Protein AF-A0A847UHA9-F1 (afdb_monomer_lite)

pLDDT: mean 75.05, std 20.29, range [28.73, 95.12]

Organism: Haloarcula argentinensis (NCBI:txid43776)

Foldseek 3Di:
DDDDLPVQDDPVLVVQLVVQLVVVHEGEDPDPSSVVVCVVSVGHYDDPLVVLVVCCVVVVDPQVVSLVVVCCCVPPVVDDDPLVVVDDPDDRDGPVVVVVVVVPD

Secondary structure (DSSP, 8-state):
----GGGTS-HHHHHHHHHHHHTT-B----SHHHHHHHHHTT-B---HHHHHHHHHHTTSS-HHHHHHHHHHHHHTS----GGGTS--SS----HHHHHHHGGG-

Structure (mmCIF, N/CA/C/O backbone):
data_AF-A0A847UHA9-F1
#
_entry.id   AF-A0A847UHA9-F1
#
loop_
_atom_site.group_PDB
_atom_site.id
_atom_site.type_symbol
_atom_site.label_atom_id
_atom_site.label_alt_id
_atom_site.label_comp_id
_atom_site.label_asym_id
_atom_site.label_entity_id
_atom_site.label_seq_id
_atom_site.pdbx_PDB_ins_code
_atom_site.Cartn_x
_atom_site.Cartn_y
_atom_site.Cartn_z
_atom_site.occupancy
_atom_site.B_iso_or_equiv
_atom_site.auth_seq_id
_atom_site.auth_comp_id
_atom_site.auth_asym_id
_atom_site.auth_atom_id
_atom_site.pdbx_PDB_model_num
ATOM 1 N N . MET A 1 1 ? -12.618 -16.406 -26.095 1.00 36.84 1 MET A N 1
ATOM 2 C CA . MET A 1 1 ? -12.217 -17.497 -25.184 1.00 36.84 1 MET A CA 1
ATOM 3 C C . MET A 1 1 ? -11.851 -16.870 -23.852 1.00 36.84 1 MET A C 1
ATOM 5 O O . MET A 1 1 ? -10.975 -16.022 -23.839 1.00 36.84 1 MET A O 1
ATOM 9 N N . ALA A 1 2 ? -12.584 -17.200 -22.787 1.00 43.25 2 ALA A N 1
ATOM 10 C CA . ALA A 1 2 ? -12.483 -16.590 -21.458 1.00 43.25 2 ALA A CA 1
ATOM 11 C C . ALA A 1 2 ? -11.584 -17.425 -20.529 1.00 43.25 2 ALA A C 1
ATOM 13 O O . ALA A 1 2 ? -12.032 -17.989 -19.537 1.00 43.25 2 ALA A O 1
ATOM 14 N N . ALA A 1 3 ? -10.315 -17.521 -20.905 1.00 43.28 3 ALA A N 1
ATOM 15 C CA . ALA A 1 3 ? -9.214 -17.887 -20.027 1.00 43.28 3 ALA A CA 1
ATOM 16 C C . ALA A 1 3 ? -8.310 -16.637 -19.995 1.00 43.28 3 ALA A C 1
ATOM 18 O O . ALA A 1 3 ? -8.053 -16.086 -21.059 1.00 43.28 3 ALA A O 1
ATOM 19 N N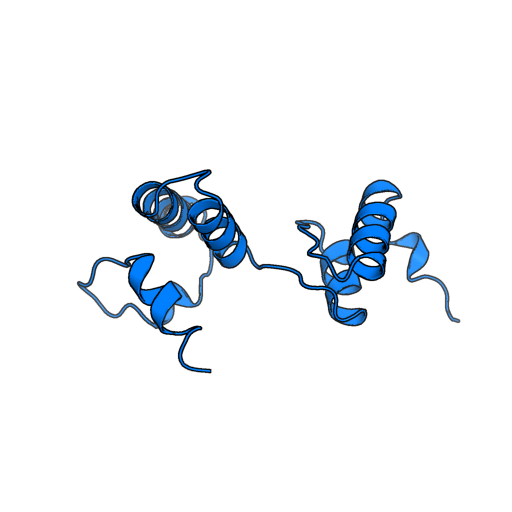 . THR A 1 4 ? -7.868 -16.045 -18.888 1.00 46.44 4 THR A N 1
ATOM 20 C CA . THR A 1 4 ? -7.726 -16.557 -17.525 1.00 46.44 4 THR A CA 1
ATOM 21 C C . THR A 1 4 ? -7.311 -15.390 -16.623 1.00 46.44 4 THR A C 1
ATOM 23 O O . THR A 1 4 ? -6.154 -14.994 -16.559 1.00 46.44 4 THR A O 1
ATOM 26 N N . PHE A 1 5 ? -8.260 -14.818 -15.887 1.00 48.06 5 PHE A N 1
ATOM 27 C CA . PHE A 1 5 ? -7.918 -13.906 -14.789 1.00 48.06 5 PHE A CA 1
ATOM 28 C C . PHE A 1 5 ? -7.220 -14.661 -13.640 1.00 48.06 5 PHE A C 1
ATOM 30 O O . PHE A 1 5 ? -6.411 -14.102 -12.912 1.00 48.06 5 PHE A O 1
ATOM 37 N N . LEU A 1 6 ? -7.491 -15.967 -13.525 1.00 46.19 6 LEU A N 1
ATOM 38 C CA . LEU A 1 6 ? -6.929 -16.852 -12.505 1.00 46.19 6 LEU A CA 1
ATOM 39 C C . LEU A 1 6 ? -5.520 -17.394 -12.824 1.00 46.19 6 LEU A C 1
ATOM 41 O O . LEU A 1 6 ? -4.925 -17.987 -11.935 1.00 46.19 6 LEU A O 1
ATOM 45 N N . GLU A 1 7 ? -4.968 -17.207 -14.033 1.00 54.56 7 GLU A N 1
ATOM 46 C CA . GLU A 1 7 ? -3.606 -17.699 -14.371 1.00 54.56 7 GLU A CA 1
ATOM 47 C C . GLU A 1 7 ? -2.512 -16.630 -14.270 1.00 54.56 7 GLU A C 1
ATOM 49 O O . GLU A 1 7 ? -1.338 -16.943 -14.440 1.00 54.56 7 GLU A O 1
ATOM 54 N N . ARG A 1 8 ? -2.875 -15.372 -14.006 1.00 68.44 8 ARG A N 1
ATOM 55 C CA . ARG A 1 8 ? -1.916 -14.259 -13.949 1.00 68.44 8 ARG A CA 1
ATOM 56 C C . ARG A 1 8 ? -1.334 -14.032 -12.559 1.00 68.44 8 ARG A C 1
ATOM 58 O O . ARG A 1 8 ? -0.166 -13.696 -12.426 1.00 68.44 8 ARG A O 1
ATOM 65 N N . LEU A 1 9 ? -2.140 -14.264 -11.530 1.00 79.94 9 LEU A N 1
ATOM 66 C CA . LEU A 1 9 ? -1.719 -14.119 -10.144 1.00 79.94 9 LEU A CA 1
ATOM 67 C C . LEU A 1 9 ? -0.993 -15.367 -9.673 1.00 79.94 9 LEU A C 1
ATOM 69 O O . LEU A 1 9 ? -1.485 -16.487 -9.845 1.00 79.94 9 LEU A O 1
ATOM 73 N N . ASN A 1 10 ? 0.120 -15.176 -8.971 1.00 86.81 10 ASN A N 1
ATOM 74 C CA . ASN A 1 10 ? 0.651 -16.274 -8.183 1.00 86.81 10 ASN A CA 1
ATOM 75 C C . ASN A 1 10 ? -0.320 -16.605 -7.022 1.00 86.81 10 ASN A C 1
ATOM 77 O O . ASN A 1 10 ? -1.133 -15.765 -6.618 1.00 86.81 10 ASN A O 1
ATOM 81 N N . PRO A 1 11 ? -0.261 -17.822 -6.450 1.00 88.56 11 PRO A N 1
ATOM 82 C CA . PRO A 1 11 ? -1.198 -18.228 -5.401 1.00 88.56 11 PRO A CA 1
ATOM 83 C C . PRO A 1 11 ? -1.222 -17.298 -4.179 1.00 88.56 11 PRO A C 1
ATOM 85 O O . PRO A 1 11 ? -2.277 -17.116 -3.574 1.00 88.56 11 PRO A O 1
ATOM 88 N N . GLY A 1 12 ? -0.082 -16.693 -3.824 1.00 88.50 12 GLY A N 1
ATOM 89 C CA . GLY A 1 12 ? 0.016 -15.778 -2.686 1.00 88.50 12 GLY A CA 1
ATOM 90 C C . GLY A 1 12 ? -0.721 -14.463 -2.931 1.00 88.50 12 GLY A C 1
ATOM 91 O O . GLY A 1 12 ? -1.495 -14.019 -2.086 1.00 88.50 12 GLY A O 1
ATOM 92 N N . GLU A 1 13 ? -0.542 -13.869 -4.108 1.00 90.44 13 GLU A N 1
ATOM 93 C CA . GLU A 1 13 ? -1.250 -12.652 -4.511 1.00 90.44 13 GLU A CA 1
ATOM 94 C C . GLU A 1 13 ? -2.746 -12.905 -4.672 1.00 90.44 13 GLU A C 1
ATOM 96 O O . GLU A 1 13 ? -3.558 -12.118 -4.188 1.00 90.44 13 GLU A O 1
ATOM 101 N N . ALA A 1 14 ? -3.122 -14.029 -5.289 1.00 90.69 14 ALA A N 1
ATOM 102 C CA . ALA A 1 14 ? -4.521 -14.415 -5.431 1.00 90.69 14 ALA A CA 1
ATOM 103 C C . ALA A 1 14 ? -5.205 -14.525 -4.061 1.00 90.69 14 ALA A C 1
ATOM 105 O O . ALA A 1 14 ? -6.316 -14.025 -3.875 1.00 90.69 14 ALA A O 1
ATOM 106 N N . GLN A 1 15 ? -4.525 -15.131 -3.083 1.00 92.25 15 GLN A N 1
ATOM 107 C CA . GLN A 1 15 ? -5.029 -15.234 -1.719 1.00 92.25 15 GLN A CA 1
ATOM 108 C C . GLN A 1 15 ? -5.112 -13.864 -1.031 1.00 92.25 15 GLN A C 1
ATOM 110 O O . GLN A 1 15 ? -6.114 -13.583 -0.375 1.00 92.25 15 GLN A O 1
ATOM 115 N N . ALA A 1 16 ? -4.108 -12.998 -1.191 1.00 92.44 16 ALA A N 1
ATOM 116 C CA . ALA A 1 16 ? -4.119 -11.654 -0.611 1.00 92.44 16 ALA A CA 1
ATOM 117 C C . ALA A 1 16 ? -5.287 -10.807 -1.144 1.00 92.44 16 ALA A C 1
ATOM 119 O O . ALA A 1 16 ? -5.995 -10.171 -0.362 1.00 92.44 16 ALA A O 1
ATOM 120 N N . VAL A 1 17 ? -5.531 -10.854 -2.458 1.00 90.25 17 VAL A N 1
ATOM 121 C CA . VAL A 1 17 ? -6.674 -10.191 -3.102 1.00 90.25 17 VAL A CA 1
ATOM 122 C C . VAL A 1 17 ? -7.991 -10.767 -2.583 1.00 90.25 17 VAL A C 1
ATOM 124 O O . VAL A 1 17 ? -8.865 -10.003 -2.187 1.00 90.25 17 VAL A O 1
ATOM 127 N N . ALA A 1 18 ? -8.130 -12.094 -2.523 1.00 92.19 18 ALA A N 1
ATOM 128 C CA . ALA A 1 18 ? -9.359 -12.739 -2.058 1.00 92.19 18 ALA A CA 1
ATOM 129 C C . ALA A 1 18 ? -9.686 -12.410 -0.591 1.00 92.19 18 ALA A C 1
ATOM 131 O O . ALA A 1 18 ? -10.846 -12.179 -0.244 1.00 92.19 18 ALA A O 1
ATOM 132 N N . VAL A 1 19 ? -8.672 -12.360 0.280 1.00 94.56 19 VAL A N 1
ATOM 133 C CA . VAL A 1 19 ? -8.849 -11.948 1.679 1.00 94.56 19 VAL A CA 1
ATOM 134 C C . VAL A 1 19 ? -9.285 -10.490 1.745 1.00 94.56 19 VAL A C 1
ATOM 136 O O . VAL A 1 19 ? -10.264 -10.199 2.427 1.00 94.56 19 VAL A O 1
ATOM 139 N N . ALA A 1 20 ? -8.606 -9.593 1.022 1.00 93.94 20 ALA A N 1
ATOM 140 C CA . ALA A 1 20 ? -8.968 -8.180 0.990 1.00 93.94 20 ALA A CA 1
ATOM 141 C C . ALA A 1 20 ? -10.397 -7.967 0.469 1.00 93.94 20 ALA A C 1
ATOM 143 O O . ALA A 1 20 ? -11.132 -7.185 1.049 1.00 93.94 20 ALA A O 1
ATOM 144 N N . GLU A 1 21 ? -10.830 -8.697 -0.555 1.00 93.12 21 GLU A N 1
ATOM 145 C CA . GLU A 1 21 ? -12.210 -8.649 -1.052 1.00 93.12 21 GLU A CA 1
ATOM 146 C C . GLU A 1 21 ? -13.220 -9.096 0.018 1.00 93.12 21 GLU A C 1
ATOM 148 O O . GLU A 1 21 ? -14.213 -8.424 0.277 1.00 93.12 21 GLU A O 1
ATOM 153 N N . THR A 1 22 ? -12.935 -10.212 0.694 1.00 95.12 22 THR A N 1
ATOM 154 C CA . THR A 1 22 ? -13.852 -10.822 1.672 1.00 95.12 22 THR A CA 1
ATOM 155 C C . THR A 1 22 ? -14.072 -9.947 2.905 1.00 95.12 22 THR A C 1
ATOM 157 O O . THR A 1 22 ? -15.157 -9.955 3.484 1.00 95.12 22 THR A O 1
ATOM 160 N N . VAL A 1 23 ? -13.040 -9.223 3.339 1.00 94.56 23 VAL A N 1
ATOM 161 C CA . VAL A 1 23 ? -13.085 -8.428 4.576 1.00 94.56 23 VAL A CA 1
ATOM 162 C C . VAL A 1 23 ? -13.385 -6.949 4.337 1.00 94.56 23 VAL A C 1
ATOM 164 O O . VAL A 1 23 ? -13.269 -6.175 5.282 1.00 94.56 23 VAL A O 1
ATOM 167 N N . ASP A 1 24 ? -13.718 -6.554 3.100 1.00 91.50 24 ASP A N 1
ATOM 168 C CA . ASP A 1 24 ? -13.670 -5.155 2.649 1.00 91.50 24 ASP A CA 1
ATOM 169 C C . ASP A 1 24 ? -12.369 -4.494 3.141 1.00 91.50 24 ASP A C 1
ATOM 171 O O . ASP A 1 24 ? -12.328 -3.584 3.960 1.00 91.50 24 ASP A O 1
ATOM 175 N N . GLY A 1 25 ? -11.246 -5.086 2.767 1.00 91.50 25 GLY A N 1
ATOM 176 C CA . GLY A 1 25 ? -9.927 -4.782 3.290 1.00 91.50 25 GLY A CA 1
ATOM 177 C C . GLY A 1 25 ? -9.167 -3.778 2.439 1.00 91.50 25 GLY A C 1
ATOM 178 O O . GLY A 1 25 ? -9.709 -2.914 1.755 1.00 91.50 25 GLY A O 1
ATOM 179 N N . THR A 1 26 ? -7.848 -3.861 2.515 1.00 91.69 26 THR A N 1
ATOM 180 C CA . THR A 1 26 ? -6.933 -3.158 1.620 1.00 91.69 26 THR A CA 1
ATOM 181 C C . THR A 1 26 ? -5.846 -4.143 1.233 1.00 91.69 26 THR A C 1
ATOM 183 O O . THR A 1 26 ? -5.298 -4.812 2.109 1.00 91.69 26 THR A O 1
ATOM 186 N N . VAL A 1 27 ? -5.528 -4.231 -0.055 1.00 91.50 27 VAL A N 1
ATOM 187 C CA . VAL A 1 27 ? -4.407 -5.039 -0.544 1.00 91.50 27 VAL A CA 1
ATOM 188 C C . VAL A 1 27 ? -3.239 -4.123 -0.883 1.00 91.50 27 VAL A C 1
ATOM 190 O O . VAL A 1 27 ? -3.429 -3.045 -1.434 1.00 91.50 27 VAL A O 1
ATOM 193 N N . ILE A 1 28 ? -2.025 -4.535 -0.534 1.00 90.12 28 ILE A N 1
ATOM 194 C CA . ILE A 1 28 ? -0.790 -3.845 -0.911 1.00 90.12 28 ILE A CA 1
ATOM 195 C C . ILE A 1 28 ? -0.054 -4.773 -1.873 1.00 90.12 28 ILE A C 1
ATOM 197 O O . ILE A 1 28 ? 0.282 -5.894 -1.496 1.00 90.12 28 ILE A O 1
ATOM 201 N N . ALA A 1 29 ? 0.177 -4.316 -3.102 1.00 87.19 29 ALA A N 1
ATOM 202 C CA . ALA A 1 29 ? 0.838 -5.099 -4.139 1.00 87.19 29 ALA A CA 1
ATOM 203 C C . ALA A 1 29 ? 1.745 -4.216 -5.003 1.00 87.19 29 ALA A C 1
ATOM 205 O O . ALA A 1 29 ? 1.363 -3.105 -5.378 1.00 87.19 29 ALA A O 1
ATOM 206 N N . ASP A 1 30 ? 2.931 -4.733 -5.323 1.00 83.62 30 ASP A N 1
ATOM 207 C CA . ASP A 1 30 ? 3.847 -4.146 -6.310 1.00 83.62 30 ASP A CA 1
ATOM 208 C C . ASP A 1 30 ? 3.647 -4.768 -7.703 1.00 83.62 30 ASP A C 1
ATOM 210 O O . ASP A 1 30 ? 3.810 -4.098 -8.720 1.00 83.62 30 ASP A O 1
ATOM 214 N N . ASP A 1 31 ? 3.200 -6.026 -7.751 1.00 87.12 31 ASP A N 1
ATOM 215 C CA . ASP A 1 31 ? 2.954 -6.748 -8.995 1.00 87.12 31 ASP A CA 1
ATOM 216 C C . ASP A 1 31 ? 1.813 -6.130 -9.824 1.00 87.12 31 ASP A C 1
ATOM 218 O O . ASP A 1 31 ? 0.723 -5.826 -9.325 1.00 87.12 31 ASP A O 1
ATOM 222 N N . GLY A 1 32 ? 2.065 -5.946 -11.121 1.00 86.00 32 GLY A N 1
ATOM 223 C CA . GLY A 1 32 ? 1.142 -5.276 -12.034 1.00 86.00 32 GLY A CA 1
ATOM 224 C C . GLY A 1 32 ? -0.171 -6.032 -12.243 1.00 86.00 32 GLY A C 1
ATOM 225 O O . GLY A 1 32 ? -1.226 -5.402 -12.393 1.00 86.00 32 GLY A O 1
ATOM 226 N N . ASP A 1 33 ? -0.139 -7.362 -12.207 1.00 88.06 33 ASP A N 1
ATOM 227 C CA . ASP A 1 33 ? -1.306 -8.213 -12.420 1.00 88.06 33 ASP A CA 1
ATOM 228 C C . ASP A 1 33 ? -2.179 -8.226 -11.168 1.00 88.06 33 ASP A C 1
ATOM 230 O O . ASP A 1 33 ? -3.402 -8.074 -11.269 1.00 88.06 33 ASP A O 1
ATOM 234 N N . ALA A 1 34 ? -1.560 -8.275 -9.987 1.00 89.00 34 ALA A N 1
ATOM 235 C CA . ALA A 1 34 ? -2.239 -8.102 -8.708 1.00 89.00 34 ALA A CA 1
ATOM 236 C C . ALA A 1 34 ? -2.905 -6.729 -8.575 1.00 89.00 34 ALA A C 1
ATOM 238 O O . ALA A 1 34 ? -4.069 -6.632 -8.176 1.00 89.00 34 ALA A O 1
ATOM 239 N N . ARG A 1 35 ? -2.213 -5.662 -8.982 1.00 89.50 35 ARG A N 1
ATOM 240 C CA . ARG A 1 35 ? -2.769 -4.303 -8.975 1.00 89.50 35 ARG A CA 1
ATOM 241 C C . ARG A 1 35 ? -3.936 -4.153 -9.944 1.00 89.50 35 ARG A C 1
ATOM 243 O O . ARG A 1 35 ? -4.979 -3.628 -9.569 1.00 89.50 35 ARG A O 1
ATOM 250 N N . THR A 1 36 ? -3.783 -4.651 -11.172 1.00 90.56 36 THR A N 1
ATOM 251 C CA . THR A 1 36 ? -4.853 -4.635 -12.183 1.00 90.56 36 THR A CA 1
ATOM 252 C C . THR A 1 36 ? -6.085 -5.375 -11.675 1.00 90.56 36 THR A C 1
ATOM 254 O O . THR A 1 36 ? -7.208 -4.892 -11.806 1.00 90.56 36 THR A O 1
ATOM 257 N N . THR A 1 37 ? -5.862 -6.529 -11.056 1.00 90.06 37 THR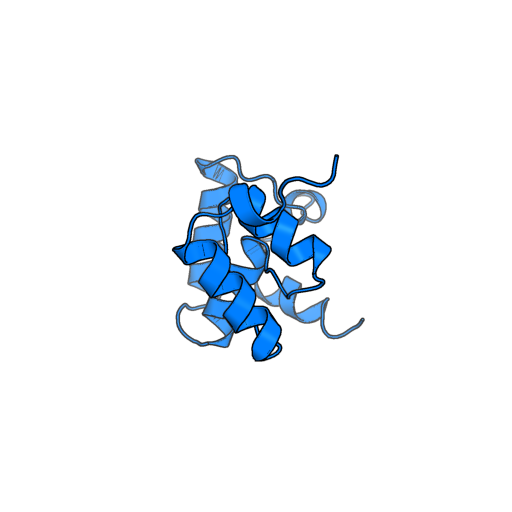 A N 1
ATOM 258 C CA . THR A 1 37 ? -6.903 -7.371 -10.477 1.00 90.06 37 THR A CA 1
ATOM 259 C C . THR A 1 37 ? -7.666 -6.656 -9.371 1.00 90.06 37 THR A C 1
ATOM 261 O O . THR A 1 37 ? -8.895 -6.631 -9.405 1.00 90.06 37 THR A O 1
ATOM 264 N N . ALA A 1 38 ? -6.955 -6.057 -8.414 1.00 90.62 38 ALA A N 1
ATOM 265 C CA . ALA A 1 38 ? -7.568 -5.317 -7.317 1.00 90.62 38 ALA A CA 1
ATOM 266 C C . ALA A 1 38 ? -8.420 -4.149 -7.834 1.00 90.62 38 ALA A C 1
ATOM 268 O O . ALA A 1 38 ? -9.575 -4.023 -7.440 1.00 90.62 38 ALA A O 1
ATOM 269 N N . THR A 1 39 ? -7.904 -3.374 -8.795 1.00 89.38 39 THR A N 1
ATOM 270 C CA . THR A 1 39 ? -8.647 -2.275 -9.432 1.00 89.38 39 THR A CA 1
ATOM 271 C C . THR A 1 39 ? -9.911 -2.763 -10.142 1.00 89.38 39 THR A C 1
ATOM 273 O O . THR A 1 39 ? -10.966 -2.156 -10.005 1.00 89.38 39 THR A O 1
ATOM 276 N N . GLN A 1 40 ? -9.837 -3.867 -10.893 1.00 91.75 40 GLN A N 1
ATOM 277 C CA . GLN A 1 40 ? -11.003 -4.421 -11.597 1.00 91.75 40 GLN A CA 1
ATOM 278 C C . GLN A 1 40 ? -12.097 -4.926 -10.651 1.00 91.75 40 GLN A C 1
ATOM 280 O O . GLN A 1 40 ? -13.258 -4.992 -11.049 1.00 91.75 40 GLN A O 1
ATOM 285 N N . ARG A 1 41 ? -11.724 -5.298 -9.425 1.00 88.81 41 ARG A N 1
ATOM 286 C CA . ARG A 1 41 ? -12.635 -5.781 -8.381 1.00 88.81 41 ARG A CA 1
ATOM 287 C C . ARG A 1 41 ? -13.028 -4.708 -7.367 1.00 88.81 41 ARG A C 1
ATOM 289 O O . ARG A 1 41 ? -13.651 -5.046 -6.370 1.00 88.81 41 ARG A O 1
ATOM 296 N N . ASP A 1 42 ? -12.662 -3.450 -7.610 1.00 90.94 42 ASP A N 1
ATOM 297 C CA . ASP A 1 42 ? -12.923 -2.321 -6.706 1.00 90.94 42 ASP A CA 1
ATOM 298 C C . ASP A 1 42 ? -12.363 -2.525 -5.281 1.00 90.94 42 ASP A C 1
ATOM 300 O O . ASP A 1 42 ? -12.893 -2.049 -4.281 1.00 90.94 42 ASP A O 1
ATOM 304 N N . ILE A 1 43 ? -11.255 -3.263 -5.173 1.00 92.44 43 ILE A N 1
ATOM 305 C CA . ILE A 1 43 ? -10.570 -3.499 -3.902 1.00 92.44 43 ILE A CA 1
ATOM 306 C C . ILE A 1 43 ? -9.629 -2.326 -3.635 1.00 92.44 43 ILE A C 1
ATOM 308 O O . ILE A 1 43 ? -8.815 -1.958 -4.488 1.00 92.44 43 ILE A O 1
ATOM 312 N N . ARG A 1 44 ? -9.675 -1.777 -2.414 1.00 91.94 44 ARG A N 1
ATOM 313 C CA . ARG A 1 44 ? -8.784 -0.686 -1.993 1.00 91.94 44 ARG A CA 1
ATOM 314 C C . ARG A 1 44 ? -7.315 -1.078 -2.177 1.00 91.94 44 ARG A C 1
ATOM 316 O O . ARG A 1 44 ? -6.827 -2.018 -1.546 1.00 91.94 44 ARG A O 1
ATOM 323 N N . LEU A 1 45 ? -6.611 -0.300 -2.996 1.00 90.38 45 LEU A N 1
ATOM 324 C CA . LEU A 1 45 ? -5.207 -0.487 -3.356 1.00 90.38 45 LEU A CA 1
ATOM 325 C C . LEU A 1 45 ? -4.474 0.865 -3.261 1.00 90.38 45 LEU A C 1
ATOM 327 O O . LEU A 1 45 ? -4.600 1.695 -4.164 1.00 90.38 45 LEU A O 1
ATOM 331 N N . PRO A 1 46 ? -3.713 1.132 -2.185 1.00 87.25 46 PRO A N 1
ATOM 332 C CA . PRO A 1 46 ? -2.969 2.372 -2.056 1.00 87.25 46 PRO A CA 1
ATOM 333 C C . PRO A 1 46 ? -1.822 2.412 -3.069 1.00 87.25 46 PRO A C 1
ATOM 335 O O . PRO A 1 46 ? -1.103 1.433 -3.271 1.00 87.25 46 PRO A O 1
ATOM 338 N N . GLY A 1 47 ? -1.606 3.583 -3.668 1.00 83.69 47 GLY A N 1
ATOM 339 C CA . GLY A 1 47 ? -0.344 3.883 -4.342 1.00 83.69 47 GLY A CA 1
ATOM 340 C C . GLY A 1 47 ? 0.808 4.036 -3.340 1.00 83.69 47 GLY A C 1
ATOM 341 O O . GLY A 1 47 ? 0.593 4.088 -2.129 1.00 83.69 47 GLY A O 1
ATOM 342 N N . SER A 1 48 ? 2.040 4.181 -3.835 1.00 83.50 48 SER A N 1
ATOM 343 C CA . SER A 1 48 ? 3.243 4.269 -2.989 1.00 83.50 48 SER A CA 1
ATOM 344 C C . SER A 1 48 ? 3.175 5.399 -1.951 1.00 83.50 48 SER A C 1
ATOM 346 O O . SER A 1 48 ? 3.631 5.231 -0.825 1.00 83.50 48 SER A O 1
ATOM 348 N N . ILE A 1 49 ? 2.548 6.531 -2.289 1.00 84.81 49 ILE A N 1
ATOM 349 C CA . ILE A 1 49 ? 2.317 7.640 -1.346 1.00 84.81 49 ILE A CA 1
ATOM 350 C C . ILE A 1 49 ? 1.306 7.236 -0.267 1.00 84.81 49 ILE A C 1
ATOM 352 O O . ILE A 1 49 ? 1.565 7.432 0.916 1.00 84.81 49 ILE A O 1
ATOM 356 N N . GLY A 1 50 ? 0.190 6.611 -0.654 1.00 84.50 50 GLY A N 1
ATOM 357 C CA . GLY A 1 50 ? -0.819 6.116 0.289 1.00 84.50 50 GLY A CA 1
ATOM 358 C C . GLY A 1 50 ? -0.265 5.077 1.271 1.00 84.50 50 GLY A C 1
ATOM 359 O O . GLY A 1 50 ? -0.755 4.960 2.391 1.00 84.50 50 GLY A O 1
ATOM 360 N N . LEU A 1 51 ? 0.798 4.362 0.891 1.00 88.00 51 LEU A N 1
ATOM 361 C CA . LEU A 1 51 ? 1.523 3.463 1.788 1.00 88.00 51 LEU A CA 1
ATOM 362 C C . LEU A 1 51 ? 2.265 4.227 2.896 1.00 88.00 51 LEU A C 1
ATOM 364 O O . LEU A 1 51 ? 2.143 3.875 4.069 1.00 88.00 51 LEU A O 1
ATOM 368 N N . LEU A 1 52 ? 2.987 5.297 2.538 1.00 88.06 52 LEU A N 1
ATOM 369 C CA . LEU A 1 52 ? 3.630 6.180 3.518 1.00 88.06 52 LEU A CA 1
ATOM 370 C C . LEU A 1 52 ? 2.590 6.812 4.441 1.00 88.06 52 LEU A C 1
ATOM 372 O O . LEU A 1 52 ? 2.817 6.875 5.648 1.00 88.06 52 LEU A O 1
ATOM 376 N N . VAL A 1 53 ? 1.437 7.206 3.888 1.00 85.56 53 VAL A N 1
ATOM 377 C CA . VAL A 1 53 ? 0.348 7.775 4.683 1.00 85.56 53 VAL A CA 1
ATOM 378 C C . VAL A 1 53 ? -0.131 6.809 5.748 1.00 85.56 53 VAL A C 1
ATOM 380 O O . VAL A 1 53 ? -0.106 7.132 6.935 1.00 85.56 53 VAL A O 1
ATOM 383 N N . ARG A 1 54 ? -0.435 5.577 5.347 1.00 86.62 54 ARG A N 1
ATOM 384 C CA . ARG A 1 54 ? -0.857 4.534 6.281 1.00 86.62 54 ARG A CA 1
ATOM 385 C C . ARG A 1 54 ? 0.201 4.230 7.335 1.00 86.62 54 ARG A C 1
ATOM 387 O O . ARG A 1 54 ? -0.156 3.950 8.475 1.00 86.62 54 ARG A O 1
ATOM 394 N N . PHE A 1 55 ? 1.490 4.271 7.004 1.00 90.56 55 PHE A N 1
ATOM 395 C CA . PHE A 1 55 ? 2.540 4.050 8.003 1.00 90.56 55 PHE A CA 1
ATOM 396 C C . PHE A 1 55 ? 2.597 5.161 9.054 1.00 90.56 55 PHE A C 1
ATOM 398 O O . PHE A 1 55 ? 2.842 4.863 10.223 1.00 90.56 55 PHE A O 1
ATOM 405 N N . VAL A 1 56 ? 2.339 6.411 8.664 1.00 90.44 56 VAL A N 1
ATOM 406 C CA . VAL A 1 56 ? 2.244 7.535 9.605 1.00 90.44 56 VAL A CA 1
ATOM 407 C C . VAL A 1 56 ? 0.996 7.411 10.477 1.00 90.44 56 VAL A C 1
ATOM 409 O O . VAL A 1 56 ? 1.098 7.500 11.698 1.00 90.44 56 VAL A O 1
ATOM 412 N N . GLU A 1 57 ? -0.165 7.142 9.878 1.00 89.38 57 GLU A N 1
ATOM 413 C CA . GLU A 1 57 ? -1.439 6.995 10.600 1.00 89.38 57 GLU A CA 1
ATOM 414 C C . GLU A 1 57 ? -1.416 5.847 11.611 1.00 89.38 57 GLU A C 1
ATOM 416 O 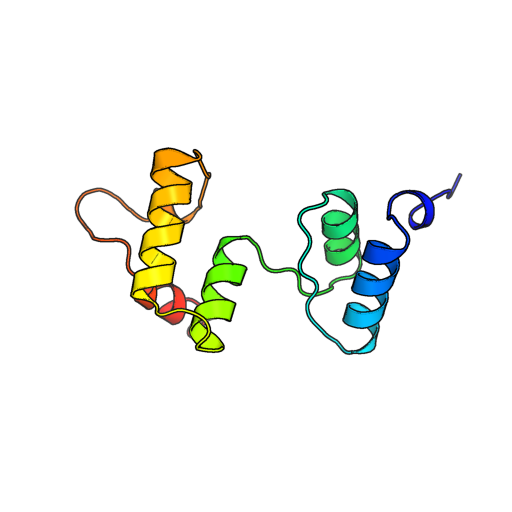O . GLU A 1 57 ? -1.943 5.973 12.713 1.00 89.38 57 GLU A O 1
ATOM 421 N N . ASN A 1 58 ? -0.743 4.745 11.272 1.00 90.81 58 ASN A N 1
ATOM 422 C CA . ASN A 1 58 ? -0.562 3.607 12.173 1.00 90.81 58 ASN A CA 1
ATOM 423 C C . ASN A 1 58 ? 0.628 3.778 13.129 1.00 90.81 58 ASN A C 1
ATOM 425 O O . ASN A 1 58 ? 1.015 2.825 13.805 1.00 90.81 58 ASN A O 1
ATOM 429 N N . THR A 1 59 ? 1.228 4.971 13.208 1.00 92.44 59 THR A N 1
ATOM 430 C CA . THR A 1 59 ? 2.364 5.304 14.089 1.00 92.44 59 THR A CA 1
ATOM 431 C C . THR A 1 59 ? 3.603 4.416 13.904 1.00 92.44 59 THR A C 1
ATOM 433 O O . THR A 1 59 ? 4.450 4.325 14.791 1.00 92.44 59 THR A O 1
ATOM 436 N N . LEU A 1 60 ? 3.741 3.776 12.738 1.00 94.75 60 LEU A N 1
ATOM 437 C CA . LEU A 1 60 ? 4.894 2.936 12.396 1.00 94.75 60 LEU A CA 1
ATOM 438 C C . LEU A 1 60 ? 6.116 3.781 12.032 1.00 94.75 60 LEU A C 1
ATOM 440 O O . LEU A 1 60 ? 7.249 3.391 12.306 1.00 9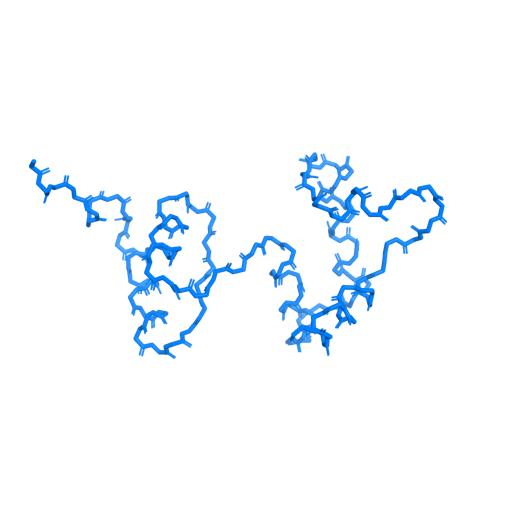4.75 60 LEU A O 1
ATOM 444 N N . ILE A 1 61 ? 5.882 4.942 11.417 1.00 93.62 61 ILE A N 1
ATOM 445 C CA . ILE A 1 61 ? 6.905 5.947 11.123 1.00 93.62 61 ILE A CA 1
ATOM 446 C C . ILE A 1 61 ? 6.382 7.338 11.477 1.00 93.62 61 ILE A C 1
ATOM 448 O O . ILE A 1 61 ? 5.179 7.584 11.484 1.00 93.62 61 ILE A O 1
ATOM 452 N N . SER A 1 62 ? 7.289 8.276 11.744 1.00 91.38 62 SER A N 1
ATOM 453 C CA . SER A 1 62 ? 6.905 9.682 11.892 1.00 91.38 62 SER A CA 1
ATOM 454 C C . SER A 1 62 ? 6.611 10.324 10.531 1.00 91.38 62 SER A C 1
ATOM 456 O O . SER A 1 62 ? 7.166 9.903 9.512 1.00 91.38 62 SER A O 1
ATOM 458 N N . ALA A 1 63 ? 5.822 11.402 10.515 1.00 87.38 63 ALA A N 1
ATOM 459 C CA . ALA A 1 63 ? 5.605 12.212 9.312 1.00 87.38 63 ALA A CA 1
ATOM 460 C C . ALA A 1 63 ? 6.931 12.718 8.704 1.00 87.38 63 ALA A C 1
ATOM 462 O O . ALA A 1 63 ? 7.131 12.649 7.496 1.00 87.38 63 ALA A O 1
ATOM 463 N N . ALA A 1 64 ? 7.894 13.116 9.544 1.00 88.62 64 ALA A N 1
ATOM 464 C CA . ALA A 1 64 ? 9.220 13.540 9.087 1.00 88.62 64 ALA A CA 1
ATOM 465 C C . ALA A 1 64 ? 10.012 12.398 8.415 1.00 88.62 64 ALA A C 1
ATOM 467 O O . ALA A 1 64 ? 10.763 12.618 7.459 1.00 88.62 64 ALA A O 1
ATOM 468 N N . SER A 1 65 ? 9.839 11.163 8.893 1.00 92.31 65 SER A N 1
ATOM 469 C CA . SER A 1 65 ? 10.425 9.973 8.269 1.00 92.31 65 SER A CA 1
ATOM 470 C C . SER A 1 65 ? 9.772 9.679 6.916 1.00 92.31 65 SER A C 1
ATOM 472 O O . SER A 1 65 ? 10.490 9.413 5.954 1.00 92.31 65 SER A O 1
ATOM 474 N N . ALA A 1 66 ? 8.443 9.791 6.818 1.00 89.06 66 ALA A N 1
ATOM 475 C CA . ALA A 1 66 ? 7.717 9.658 5.554 1.00 89.06 66 ALA A CA 1
ATOM 476 C C . ALA A 1 66 ? 8.177 10.693 4.514 1.00 89.06 66 ALA A C 1
ATOM 478 O O . ALA A 1 66 ? 8.496 10.314 3.388 1.00 89.06 66 ALA A O 1
ATOM 479 N N . ASP A 1 67 ? 8.318 11.964 4.905 1.00 86.12 67 ASP A N 1
ATOM 480 C CA . ASP A 1 67 ? 8.844 13.025 4.034 1.00 86.12 67 ASP A CA 1
ATOM 481 C C . ASP A 1 67 ? 10.268 12.730 3.555 1.00 86.12 67 ASP A C 1
ATOM 483 O O . ASP A 1 67 ? 10.610 12.966 2.395 1.00 86.12 67 ASP A O 1
ATOM 487 N N . THR A 1 68 ? 11.108 12.179 4.433 1.00 90.19 68 THR A N 1
ATOM 488 C CA . THR A 1 68 ? 12.475 11.791 4.071 1.00 90.19 68 THR A CA 1
ATOM 489 C C . THR A 1 68 ? 12.473 10.668 3.034 1.00 90.19 68 THR A C 1
ATOM 491 O O . THR A 1 68 ? 13.217 10.742 2.055 1.00 90.19 68 THR A O 1
ATOM 494 N N . TYR A 1 69 ? 11.634 9.643 3.205 1.00 90.25 69 TYR A N 1
ATOM 495 C CA . TYR A 1 69 ? 11.522 8.559 2.228 1.00 90.25 69 TYR A CA 1
ATOM 496 C C . TYR A 1 69 ? 10.973 9.042 0.891 1.00 90.25 69 TYR A C 1
ATOM 498 O O . TYR A 1 69 ? 11.533 8.696 -0.148 1.00 90.25 69 TYR A O 1
ATOM 506 N N . LEU A 1 70 ? 9.946 9.893 0.906 1.00 86.00 70 LEU A N 1
ATOM 507 C CA . LEU A 1 70 ? 9.372 10.437 -0.317 1.00 86.00 70 LEU A CA 1
ATOM 508 C C . LEU A 1 70 ? 10.384 11.293 -1.088 1.00 86.00 70 LEU A C 1
ATOM 510 O O . LEU A 1 70 ? 10.513 11.127 -2.299 1.00 86.00 70 LEU A O 1
ATOM 514 N N . LYS A 1 71 ? 11.152 12.148 -0.397 1.00 85.62 71 LYS A N 1
ATOM 515 C CA . LYS A 1 71 ? 12.245 12.916 -1.017 1.00 85.62 71 LYS A CA 1
ATOM 516 C C . LYS A 1 71 ? 13.268 12.001 -1.676 1.00 85.62 71 LYS A C 1
ATOM 518 O O . LYS A 1 71 ? 13.592 12.206 -2.837 1.00 85.62 71 LYS A O 1
ATOM 523 N N . ARG A 1 72 ? 13.699 10.931 -1.001 1.00 87.19 72 ARG A N 1
ATOM 524 C CA . ARG A 1 72 ? 14.622 9.953 -1.603 1.00 87.19 72 ARG A CA 1
ATOM 525 C C . ARG A 1 72 ? 14.026 9.262 -2.825 1.00 87.19 72 ARG A C 1
ATOM 527 O O . ARG A 1 72 ? 14.706 9.123 -3.835 1.00 87.19 72 ARG A O 1
ATOM 534 N N . TRP A 1 73 ? 12.757 8.859 -2.783 1.00 87.00 73 TRP A N 1
ATOM 535 C CA . TRP A 1 73 ? 12.103 8.258 -3.949 1.00 87.00 73 TRP A CA 1
ATOM 536 C C . TRP A 1 73 ? 12.088 9.219 -5.143 1.00 87.00 73 TRP A C 1
ATOM 538 O O . TRP A 1 73 ? 12.381 8.822 -6.268 1.00 87.00 73 TRP A O 1
ATOM 548 N N . ILE A 1 74 ? 11.786 10.491 -4.892 1.00 81.56 74 ILE A N 1
ATOM 549 C CA . ILE A 1 74 ? 11.707 11.555 -5.895 1.00 81.56 74 ILE A CA 1
ATOM 550 C C . ILE A 1 74 ? 13.094 11.900 -6.466 1.00 81.56 74 ILE A C 1
ATOM 552 O O . ILE A 1 74 ? 13.251 11.963 -7.691 1.00 81.56 74 ILE A O 1
ATOM 556 N N . ASP A 1 75 ? 14.081 12.129 -5.602 1.00 81.31 75 ASP A N 1
ATOM 557 C CA . ASP A 1 75 ? 15.389 12.684 -5.965 1.00 81.31 75 ASP A CA 1
ATOM 558 C C . ASP A 1 75 ? 16.386 11.610 -6.410 1.00 81.31 75 ASP A C 1
ATOM 560 O O . ASP A 1 75 ? 17.166 11.840 -7.332 1.00 81.31 75 ASP A O 1
ATOM 564 N N . GLU A 1 76 ? 16.346 10.428 -5.791 1.00 84.94 76 GLU A N 1
ATOM 565 C CA . GLU A 1 76 ? 17.335 9.367 -6.011 1.00 84.94 76 GLU A CA 1
ATOM 566 C C . GLU A 1 76 ? 16.790 8.243 -6.903 1.00 84.94 76 GLU A C 1
ATOM 568 O O . GLU A 1 76 ? 17.516 7.720 -7.744 1.00 84.94 76 GLU A O 1
ATOM 573 N N . ALA A 1 77 ? 15.510 7.879 -6.756 1.00 75.56 77 ALA A N 1
ATOM 574 C CA . ALA A 1 77 ? 14.906 6.759 -7.489 1.00 75.56 77 ALA A CA 1
ATOM 575 C C . ALA A 1 77 ? 14.089 7.186 -8.724 1.00 75.56 77 ALA A C 1
ATOM 577 O O . ALA A 1 77 ? 13.508 6.339 -9.401 1.00 75.56 77 ALA A O 1
ATOM 578 N N . GLY A 1 78 ? 14.023 8.489 -9.024 1.00 74.19 78 GLY A N 1
ATOM 579 C CA . GLY A 1 78 ? 13.292 9.011 -10.182 1.00 74.19 78 GLY A CA 1
ATOM 580 C C . GLY A 1 78 ? 11.776 8.804 -10.108 1.00 74.19 78 GLY A C 1
ATOM 581 O O . GLY A 1 78 ? 11.108 8.812 -11.141 1.00 74.19 78 GLY A O 1
ATOM 582 N N . PHE A 1 79 ? 11.219 8.622 -8.905 1.00 73.62 79 PHE A N 1
ATOM 583 C CA . PHE A 1 79 ? 9.791 8.396 -8.708 1.00 73.62 79 PHE A CA 1
ATOM 584 C C . PHE A 1 79 ? 8.974 9.571 -9.260 1.00 73.62 79 PHE A C 1
ATOM 586 O O . PHE A 1 79 ? 9.179 10.740 -8.897 1.00 73.62 79 PHE A O 1
ATOM 593 N N . HIS A 1 80 ? 8.034 9.253 -10.150 1.00 67.25 80 HIS A N 1
ATOM 594 C CA . HIS A 1 80 ? 7.108 10.227 -10.702 1.00 67.25 80 HIS A CA 1
ATOM 595 C C . HIS A 1 80 ? 5.905 10.343 -9.768 1.00 67.25 80 HIS A C 1
ATOM 597 O O . HIS A 1 80 ? 5.036 9.476 -9.724 1.00 67.25 80 HIS A O 1
ATOM 603 N N . SER A 1 81 ? 5.910 11.405 -8.970 1.00 56.84 81 SER A N 1
ATOM 604 C CA . SER A 1 81 ? 4.838 11.714 -8.035 1.00 56.84 81 SER A CA 1
ATOM 605 C C . SER A 1 81 ? 4.008 12.882 -8.566 1.00 56.84 81 SER A C 1
ATOM 607 O O . SER A 1 81 ? 4.614 13.897 -8.917 1.00 56.84 81 SER A O 1
ATOM 609 N N . PRO A 1 82 ? 2.663 12.822 -8.534 1.00 55.97 82 PRO A N 1
ATOM 610 C CA . PRO A 1 82 ? 1.811 13.996 -8.759 1.00 55.97 82 PRO A CA 1
ATOM 611 C C . PRO A 1 82 ? 2.165 15.168 -7.828 1.00 55.97 82 PRO A C 1
ATOM 613 O O . PRO A 1 82 ? 2.032 16.328 -8.199 1.00 55.97 82 PRO A O 1
ATOM 616 N N . ALA A 1 83 ? 2.725 14.869 -6.649 1.00 51.56 83 ALA A N 1
ATOM 617 C CA . ALA A 1 83 ? 3.265 15.845 -5.704 1.00 51.56 83 ALA A CA 1
ATOM 618 C C . ALA A 1 83 ? 4.338 16.781 -6.286 1.00 51.56 83 ALA A C 1
ATOM 620 O O . ALA A 1 83 ? 4.550 17.869 -5.761 1.00 51.56 83 ALA A O 1
ATOM 621 N N . ARG A 1 84 ? 5.063 16.360 -7.334 1.00 47.53 84 ARG A N 1
ATOM 622 C CA . ARG A 1 84 ? 6.058 17.219 -7.996 1.00 47.53 84 ARG A CA 1
ATOM 623 C C . ARG A 1 84 ? 5.398 18.358 -8.771 1.00 47.53 84 ARG A C 1
ATOM 625 O O . ARG A 1 84 ? 6.012 19.410 -8.902 1.00 47.53 84 ARG A O 1
ATOM 632 N N . GLU A 1 85 ? 4.188 18.157 -9.288 1.00 44.75 85 GLU A N 1
ATOM 633 C CA . GLU A 1 85 ? 3.504 19.142 -10.133 1.00 44.75 85 GLU A CA 1
ATOM 634 C C . GLU A 1 85 ? 2.822 20.243 -9.309 1.00 44.75 85 GLU A C 1
ATOM 636 O O . GLU A 1 85 ? 2.763 21.392 -9.739 1.00 44.75 85 GLU A O 1
ATOM 641 N N . SER A 1 86 ? 2.408 19.935 -8.078 1.00 40.84 86 SER A N 1
ATOM 642 C CA . SER A 1 86 ? 1.892 20.910 -7.110 1.00 40.84 86 SER A CA 1
ATOM 643 C C . SER A 1 86 ? 2.984 21.714 -6.383 1.00 40.84 86 SER A C 1
ATOM 645 O O . SER A 1 86 ? 2.669 22.681 -5.695 1.00 40.84 86 SER A O 1
ATOM 647 N N . VAL A 1 87 ? 4.271 21.389 -6.569 1.00 42.72 87 VAL A N 1
ATOM 648 C CA . VAL A 1 87 ? 5.402 22.111 -5.956 1.00 42.72 87 VAL A CA 1
ATOM 649 C C . VAL A 1 87 ? 6.121 22.971 -6.994 1.00 42.72 87 VAL A C 1
ATOM 651 O O . VAL A 1 87 ? 7.167 22.619 -7.540 1.00 42.72 87 VAL A O 1
ATOM 654 N N . SER A 1 88 ? 5.597 24.174 -7.226 1.00 28.73 88 SER A N 1
ATOM 655 C CA . SER A 1 88 ? 6.399 25.258 -7.793 1.00 28.73 88 SER A CA 1
ATOM 656 C C . SER A 1 88 ? 7.279 25.857 -6.694 1.00 28.73 88 SER A C 1
ATOM 658 O O . SER A 1 88 ? 6.806 26.619 -5.864 1.00 28.73 88 SER A O 1
ATO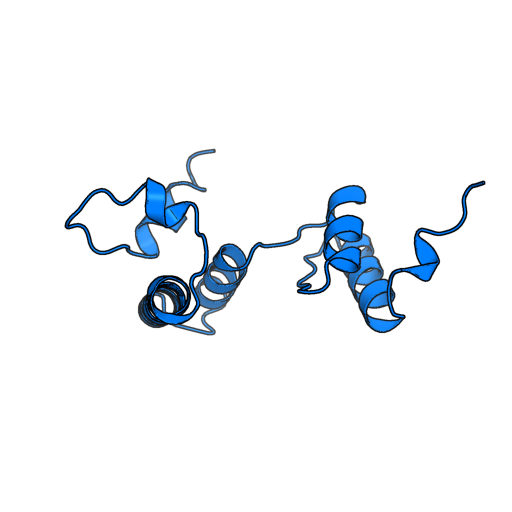M 660 N N . ARG A 1 89 ? 8.580 25.549 -6.747 1.00 39.41 89 ARG A N 1
ATOM 661 C CA . ARG A 1 89 ? 9.700 26.404 -6.309 1.00 39.41 89 ARG A CA 1
ATOM 662 C C . ARG A 1 89 ? 9.558 27.055 -4.911 1.00 39.41 89 ARG A C 1
ATOM 664 O O . ARG A 1 89 ? 9.017 28.145 -4.778 1.00 39.41 89 ARG A O 1
ATOM 671 N N . THR A 1 90 ? 10.280 26.485 -3.937 1.00 40.31 90 THR A N 1
ATOM 672 C CA . THR A 1 90 ? 10.660 27.062 -2.614 1.00 40.31 90 THR A CA 1
ATOM 673 C C . THR A 1 90 ? 9.792 26.694 -1.404 1.00 40.31 90 THR A C 1
ATOM 675 O O . THR A 1 90 ? 10.107 27.130 -0.301 1.00 40.31 90 THR A O 1
ATOM 678 N N . GLU A 1 91 ? 8.793 25.822 -1.529 1.00 41.66 91 GLU A N 1
ATOM 679 C CA . GLU A 1 91 ? 8.078 25.314 -0.348 1.00 41.66 91 GLU A CA 1
ATOM 680 C C . GLU A 1 91 ? 8.443 23.859 -0.051 1.00 41.66 91 GLU A C 1
ATOM 682 O O . GLU A 1 91 ? 8.433 22.984 -0.916 1.00 41.66 91 GLU A O 1
ATOM 687 N N . THR A 1 92 ? 8.847 23.618 1.195 1.00 42.53 92 THR A N 1
ATOM 688 C CA . THR A 1 92 ? 9.148 22.286 1.717 1.00 42.53 92 THR A CA 1
ATOM 689 C C . THR A 1 92 ? 7.880 21.444 1.627 1.00 42.53 92 THR A C 1
ATOM 691 O O . THR A 1 92 ? 6.933 21.701 2.363 1.00 42.53 92 THR A O 1
ATOM 694 N N . PHE A 1 93 ? 7.864 20.445 0.738 1.00 48.66 93 PHE A N 1
ATOM 695 C CA . PHE A 1 93 ? 6.810 19.432 0.700 1.00 48.66 93 PHE A CA 1
ATOM 696 C C . PHE A 1 93 ? 6.654 18.838 2.106 1.00 48.66 93 PHE A C 1
ATOM 698 O O . PHE A 1 93 ? 7.630 18.313 2.650 1.00 48.66 93 PHE A O 1
ATOM 705 N N . SER A 1 94 ? 5.473 19.013 2.700 1.00 54.69 94 SER A N 1
ATOM 706 C CA . SER A 1 94 ? 5.149 18.543 4.044 1.00 54.69 94 SER A CA 1
ATOM 707 C C . SER A 1 94 ? 4.028 17.530 3.937 1.00 54.69 94 SER A C 1
ATOM 709 O O . SER A 1 94 ? 2.964 17.823 3.389 1.00 54.69 94 SER A O 1
ATOM 711 N N . PHE A 1 95 ? 4.251 16.355 4.508 1.00 50.16 95 PHE A N 1
ATOM 712 C CA . PHE A 1 95 ? 3.256 15.302 4.652 1.00 50.16 95 PHE A CA 1
ATOM 713 C C . PHE A 1 95 ? 1.928 15.808 5.266 1.00 50.16 95 PHE A C 1
ATOM 715 O O . PHE A 1 95 ? 0.854 15.312 4.930 1.00 50.16 95 PHE A O 1
ATOM 722 N N . GLN A 1 96 ? 1.980 16.858 6.097 1.00 51.09 96 GLN A N 1
ATOM 723 C CA . GLN A 1 96 ? 0.789 17.501 6.667 1.00 51.09 96 GLN A CA 1
ATOM 724 C C . GLN A 1 96 ? -0.124 18.149 5.617 1.00 51.09 96 GLN A C 1
ATOM 726 O O . GLN A 1 96 ? -1.325 18.247 5.847 1.00 51.09 96 GLN A O 1
ATOM 731 N N . SER A 1 97 ? 0.404 18.580 4.469 1.00 51.00 97 SER A N 1
ATOM 732 C CA . SER A 1 97 ? -0.407 19.188 3.409 1.00 51.00 97 SER A CA 1
ATOM 733 C C . SER A 1 97 ? -1.298 18.163 2.702 1.00 51.00 97 SER A C 1
ATOM 735 O O . SER A 1 97 ? -2.413 18.502 2.330 1.00 51.00 97 SER A O 1
ATOM 737 N N . LEU A 1 98 ? -0.862 16.902 2.591 1.00 52.78 98 LEU A N 1
ATOM 738 C CA . LEU A 1 98 ? -1.640 15.830 1.952 1.00 52.78 98 LEU A CA 1
ATOM 739 C C . LEU A 1 98 ? -2.803 15.328 2.818 1.00 52.78 98 LEU A C 1
ATOM 741 O O . LEU A 1 98 ? -3.823 14.915 2.280 1.00 52.78 98 LEU A O 1
ATOM 745 N N . GLN A 1 99 ? -2.677 15.380 4.148 1.00 50.47 99 GLN A N 1
ATOM 746 C CA . GLN A 1 99 ? -3.768 14.988 5.053 1.00 50.47 99 GLN A CA 1
ATOM 747 C C . GLN A 1 99 ? -4.950 15.972 5.029 1.00 50.47 99 GLN A C 1
ATOM 749 O O . GLN A 1 99 ? -6.064 15.590 5.369 1.00 50.47 99 GLN A O 1
ATOM 754 N N . ASN A 1 100 ? -4.726 17.230 4.634 1.00 46.03 100 ASN A N 1
ATOM 755 C CA . ASN A 1 100 ? -5.773 18.255 4.629 1.00 46.03 100 ASN A CA 1
ATOM 756 C C . ASN A 1 100 ? -6.644 18.237 3.359 1.00 46.03 100 ASN A C 1
ATOM 758 O O . ASN A 1 100 ? -7.783 18.700 3.415 1.00 46.03 100 ASN A O 1
ATOM 762 N N . ASP A 1 101 ? -6.146 17.688 2.246 1.00 45.84 101 ASP A N 1
ATOM 763 C CA . ASP A 1 101 ? -6.898 17.618 0.983 1.00 45.84 101 ASP A CA 1
ATOM 764 C C . ASP A 1 101 ? -7.954 16.493 0.980 1.00 45.84 101 ASP A C 1
ATOM 766 O O . ASP A 1 101 ? -9.006 16.650 0.363 1.00 45.84 101 ASP A O 1
ATOM 770 N N . ASP A 1 102 ? -7.734 15.399 1.721 1.00 41.16 102 ASP A N 1
ATOM 771 C CA . ASP A 1 102 ? -8.668 14.255 1.803 1.00 41.16 102 ASP A CA 1
ATOM 772 C C . ASP A 1 102 ? -9.841 14.509 2.777 1.00 41.16 102 ASP A C 1
ATOM 774 O O . ASP A 1 102 ? -10.877 13.859 2.723 1.00 41.16 102 ASP A O 1
ATOM 778 N N . ALA A 1 103 ? -9.716 15.506 3.662 1.00 37.88 103 ALA A N 1
ATOM 779 C CA . ALA A 1 103 ? -10.777 15.898 4.596 1.00 37.88 103 ALA A CA 1
ATOM 780 C C . ALA A 1 103 ? -11.820 16.860 3.984 1.00 37.88 103 ALA A C 1
ATOM 782 O O . ALA A 1 103 ? -12.757 17.266 4.674 1.00 37.88 103 ALA A O 1
ATOM 783 N N . SER A 1 104 ? -11.644 17.257 2.717 1.00 41.22 104 SER A N 1
ATOM 784 C CA . SER A 1 104 ? -12.512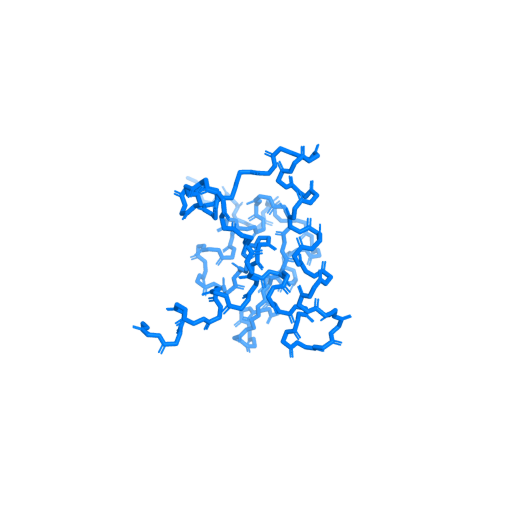 18.213 2.008 1.00 41.22 104 SER A CA 1
ATOM 785 C C . SER A 1 104 ? -13.185 17.639 0.751 1.00 41.22 104 SER A C 1
ATOM 787 O O . SER A 1 104 ? -13.729 18.421 -0.032 1.00 41.22 104 SER A O 1
ATOM 789 N N . GLN A 1 105 ? -13.169 16.317 0.542 1.00 38.50 105 GLN A N 1
ATOM 790 C CA . GLN A 1 105 ? -13.868 15.639 -0.563 1.00 38.50 105 GLN A CA 1
ATOM 791 C C . GLN A 1 105 ? -14.850 14.583 -0.052 1.00 38.50 105 GLN A C 1
ATOM 793 O O . GLN A 1 105 ? -14.536 13.916 0.956 1.00 38.50 105 GLN A O 1
#

Radius of gyration: 16.55 Å; chains: 1; bounding box: 31×45×39 Å

InterPro domains:
  IPR021799 PIN-like domain, prokaryotic [PF11848] (5-82)

Sequence (105 aa):
MAATFLERLNPGEAQAVAVAETVDGTVIADDGDARTTATQRDIRLPGSIGLLVRFVENTLISAASADTYLKRWIDEAGFHSPARESVSRTETFSFQSLQNDDASQ